Protein AF-A0A658KGC0-F1 (afdb_monomer_lite)

Sequence (87 aa):
ALRFTYPEPPKKAVAARRDPGNPCDGPVQNGPYQKRSNSESRSIAPYEGWDNGMLTCFRFTDNGPRPVLYQVLPDGTETLADAHNEQ

Radius of gyration: 23.05 Å; chains: 1; bounding box: 78×33×42 Å

InterPro domains:
  IPR033645 VirB9/CagX/TrbG, C-terminal [cd06911] (30-87)
  IPR038161 VirB9/CagX/TrbG, C-terminal domain superfamily [G3DSA:2.60.40.2500] (12-87)

pLDDT: mean 86.11, std 11.02, range [55.81, 98.12]

Structure (mmCIF, N/CA/C/O backbone):
data_AF-A0A658KGC0-F1
#
_entry.id   AF-A0A658KGC0-F1
#
loop_
_atom_site.group_PDB
_atom_site.id
_atom_site.type_symbol
_atom_site.label_atom_id
_atom_site.label_alt_id
_atom_site.label_comp_id
_atom_site.label_asym_id
_atom_site.label_entity_id
_atom_site.label_seq_id
_atom_site.pdbx_PDB_ins_code
_atom_site.Cartn_x
_atom_site.Cartn_y
_atom_site.Cartn_z
_atom_site.occupancy
_atom_site.B_iso_or_equiv
_atom_site.auth_seq_id
_atom_site.auth_comp_id
_atom_site.auth_asym_id
_atom_site.auth_atom_id
_atom_site.pdbx_PDB_model_num
ATOM 1 N N . ALA A 1 1 ? 63.651 14.408 -25.916 1.00 63.94 1 ALA A N 1
ATOM 2 C CA . ALA A 1 1 ? 63.187 14.281 -24.518 1.00 63.94 1 ALA A CA 1
ATOM 3 C C . ALA A 1 1 ? 62.425 12.967 -24.374 1.00 63.94 1 ALA A C 1
ATOM 5 O O . ALA A 1 1 ? 61.569 12.711 -25.215 1.00 63.94 1 ALA A O 1
ATOM 6 N N . LEU A 1 2 ? 62.751 12.131 -23.380 1.00 61.28 2 LEU A N 1
ATOM 7 C CA . LEU A 1 2 ? 61.999 10.898 -23.109 1.00 61.28 2 LEU A CA 1
ATOM 8 C C . LEU A 1 2 ? 60.609 11.265 -22.567 1.00 61.28 2 LEU A C 1
ATOM 10 O O . LEU A 1 2 ? 60.510 12.051 -21.627 1.00 61.28 2 LEU A O 1
ATOM 14 N N . ARG A 1 3 ? 59.546 10.712 -23.158 1.00 70.44 3 ARG A N 1
ATOM 15 C CA . ARG A 1 3 ? 58.175 10.845 -22.649 1.00 70.44 3 ARG A CA 1
ATOM 16 C C . ARG A 1 3 ? 57.729 9.494 -22.113 1.00 70.44 3 ARG A C 1
ATOM 18 O O . ARG A 1 3 ? 57.677 8.528 -22.863 1.00 70.44 3 ARG A O 1
ATOM 25 N N . PHE A 1 4 ? 57.420 9.448 -20.823 1.00 73.25 4 PHE A N 1
ATOM 26 C CA . PHE A 1 4 ? 56.806 8.288 -20.192 1.00 73.25 4 PHE A CA 1
ATOM 27 C C . PHE A 1 4 ? 55.290 8.441 -20.264 1.00 73.25 4 PHE A C 1
ATOM 29 O O . PHE A 1 4 ? 54.739 9.419 -19.759 1.00 73.25 4 PHE A O 1
ATOM 36 N N . THR A 1 5 ? 54.625 7.490 -20.913 1.00 77.44 5 THR A N 1
ATOM 37 C CA . THR A 1 5 ? 53.164 7.401 -20.937 1.00 77.44 5 THR A CA 1
ATOM 38 C C . THR A 1 5 ? 52.754 6.376 -19.894 1.00 77.44 5 THR A C 1
ATOM 40 O O . THR A 1 5 ? 53.067 5.195 -20.029 1.00 77.44 5 THR A O 1
ATOM 43 N N . TYR A 1 6 ? 52.105 6.832 -18.826 1.00 77.69 6 TYR A N 1
ATOM 44 C CA . TYR A 1 6 ? 51.554 5.921 -17.831 1.00 77.69 6 TYR A CA 1
ATOM 45 C C . TYR A 1 6 ? 50.262 5.289 -18.361 1.00 77.69 6 TYR A C 1
ATOM 47 O O . TYR A 1 6 ? 49.468 5.993 -18.990 1.00 77.69 6 TYR A O 1
ATOM 55 N N . PRO A 1 7 ? 50.041 3.983 -18.12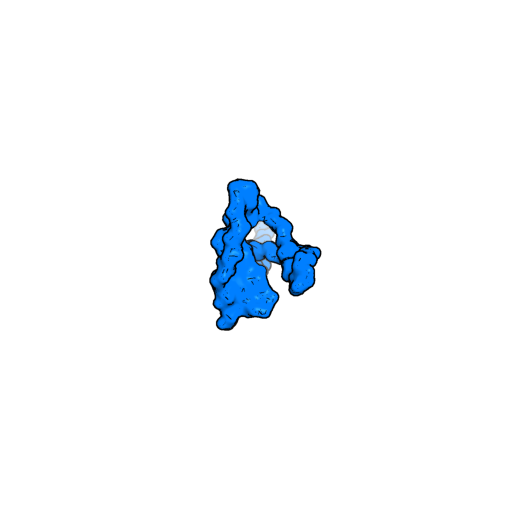6 1.00 80.88 7 PRO A N 1
ATOM 56 C CA . PRO A 1 7 ? 48.786 3.343 -18.483 1.00 80.88 7 PRO A CA 1
ATOM 57 C C . PRO A 1 7 ? 47.638 3.942 -17.668 1.00 80.88 7 PRO A C 1
ATOM 59 O O . PRO A 1 7 ? 47.809 4.299 -16.499 1.00 80.88 7 PRO A O 1
ATOM 62 N N . GLU A 1 8 ? 46.464 4.045 -18.290 1.00 80.94 8 GLU A N 1
ATOM 63 C CA . GLU A 1 8 ? 45.266 4.489 -17.584 1.00 80.94 8 GLU A CA 1
ATOM 64 C C . GLU A 1 8 ? 44.965 3.544 -16.411 1.00 80.94 8 GLU A C 1
ATOM 66 O O . GLU A 1 8 ? 45.031 2.319 -16.576 1.00 80.94 8 GLU A O 1
ATOM 71 N N . PRO A 1 9 ? 44.624 4.081 -15.223 1.00 80.62 9 PRO A N 1
ATOM 72 C CA . PRO A 1 9 ? 44.229 3.257 -14.095 1.00 80.62 9 PRO A CA 1
ATOM 73 C C . PRO A 1 9 ? 43.043 2.367 -14.488 1.00 80.62 9 PRO A C 1
ATOM 75 O O . PRO A 1 9 ? 42.110 2.855 -15.138 1.00 80.62 9 PRO A O 1
ATOM 78 N N . PRO A 1 10 ? 43.025 1.086 -14.079 1.00 78.81 10 PRO A N 1
ATOM 79 C CA . PRO A 1 10 ? 41.892 0.221 -14.358 1.00 78.81 10 PRO A CA 1
ATOM 80 C C . PRO A 1 10 ? 40.627 0.846 -13.765 1.00 78.81 10 PRO A C 1
ATOM 82 O O . PRO A 1 10 ? 40.572 1.187 -12.579 1.00 78.81 10 PRO A O 1
ATOM 85 N N . LYS A 1 11 ? 39.608 1.028 -14.611 1.00 77.81 11 LYS A N 1
ATOM 86 C CA . LYS A 1 11 ? 38.312 1.561 -14.185 1.00 77.81 11 LYS A CA 1
ATOM 87 C C . LYS A 1 11 ? 37.764 0.658 -13.081 1.00 77.81 11 LYS A C 1
ATOM 89 O O . LYS A 1 11 ? 37.685 -0.556 -13.261 1.00 77.81 11 LYS A O 1
ATOM 94 N N . LYS A 1 12 ? 37.398 1.248 -11.936 1.00 70.81 12 LYS A N 1
ATOM 95 C CA . LYS A 1 12 ? 36.739 0.513 -10.849 1.00 70.81 12 LYS A CA 1
ATOM 96 C C . LYS A 1 12 ? 35.508 -0.179 -11.425 1.00 70.81 12 LYS A C 1
ATOM 98 O O . LYS A 1 12 ? 34.678 0.481 -12.048 1.00 70.81 12 LYS A O 1
ATOM 103 N N . ALA A 1 13 ? 35.405 -1.491 -11.220 1.00 69.19 13 ALA A N 1
ATOM 104 C CA . ALA A 1 13 ? 34.200 -2.226 -11.561 1.00 69.19 13 ALA A CA 1
ATOM 105 C C . ALA A 1 13 ? 33.035 -1.578 -10.808 1.00 69.19 13 ALA A C 1
ATOM 107 O O . ALA A 1 13 ? 33.035 -1.520 -9.577 1.00 69.19 13 ALA A O 1
ATOM 108 N N . VAL A 1 14 ? 32.077 -1.030 -11.551 1.00 66.12 14 VAL A N 1
ATOM 109 C CA . VAL A 1 14 ? 30.817 -0.582 -10.969 1.00 66.12 14 VAL A CA 1
ATOM 110 C C . VAL A 1 14 ? 30.154 -1.852 -10.459 1.00 66.12 14 VAL A C 1
ATOM 112 O O . VAL A 1 14 ? 29.845 -2.739 -11.254 1.00 66.12 14 VAL A O 1
ATOM 115 N N . ALA A 1 15 ? 30.016 -1.991 -9.139 1.00 64.06 15 ALA A N 1
ATOM 116 C CA . ALA A 1 15 ? 29.237 -3.082 -8.576 1.00 64.06 15 ALA A CA 1
ATOM 117 C C . ALA A 1 15 ? 27.857 -3.026 -9.234 1.00 64.06 15 ALA A C 1
ATOM 119 O O . ALA A 1 15 ? 27.190 -1.991 -9.172 1.00 64.06 15 ALA A O 1
ATOM 120 N N . ALA A 1 16 ? 27.471 -4.100 -9.926 1.00 62.31 16 ALA A N 1
ATOM 121 C CA . ALA A 1 16 ? 26.143 -4.199 -10.501 1.00 62.31 16 ALA A CA 1
ATOM 122 C C . ALA A 1 16 ? 25.145 -3.951 -9.366 1.00 62.31 16 ALA A C 1
ATOM 124 O O . ALA A 1 16 ? 25.163 -4.659 -8.356 1.00 62.31 16 ALA A O 1
ATOM 125 N N . ARG A 1 17 ? 24.336 -2.896 -9.499 1.00 57.03 17 ARG A N 1
ATOM 126 C CA . ARG A 1 17 ? 23.243 -2.618 -8.573 1.00 57.03 17 ARG A CA 1
ATOM 127 C C . ARG A 1 17 ? 22.358 -3.861 -8.629 1.00 57.03 17 ARG A C 1
ATOM 129 O O . ARG A 1 17 ? 21.813 -4.158 -9.688 1.00 57.03 17 ARG A O 1
ATOM 136 N N . ARG A 1 18 ? 22.317 -4.648 -7.551 1.00 55.81 18 ARG A N 1
ATOM 137 C CA . ARG A 1 18 ? 21.336 -5.728 -7.450 1.00 55.81 18 ARG A CA 1
A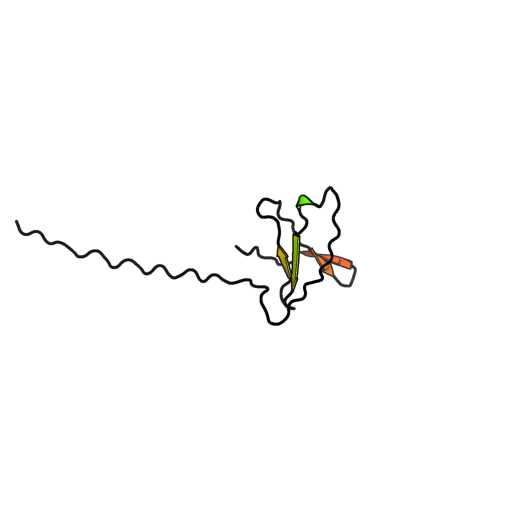TOM 138 C C . ARG A 1 18 ? 19.983 -5.039 -7.447 1.00 55.81 18 ARG A C 1
ATOM 140 O O . ARG A 1 18 ? 19.706 -4.277 -6.527 1.00 55.81 18 ARG A O 1
ATOM 147 N N . ASP A 1 19 ? 19.223 -5.252 -8.511 1.00 59.59 19 ASP A N 1
ATOM 148 C CA . ASP A 1 19 ? 17.789 -5.027 -8.483 1.00 59.59 19 ASP A CA 1
ATOM 149 C C . ASP A 1 19 ? 17.254 -5.883 -7.321 1.00 59.59 19 ASP A C 1
ATOM 151 O O . ASP A 1 19 ? 17.501 -7.098 -7.331 1.00 59.59 19 ASP A O 1
ATOM 155 N N . PRO A 1 20 ? 16.670 -5.288 -6.264 1.00 62.94 20 PRO A N 1
ATOM 156 C CA . PRO A 1 20 ? 16.190 -6.045 -5.112 1.00 62.94 20 PRO A CA 1
ATOM 157 C C . PRO A 1 20 ? 15.113 -7.069 -5.493 1.00 62.94 20 PRO A C 1
ATOM 159 O O . PRO A 1 20 ? 14.848 -7.980 -4.708 1.00 62.94 20 PRO A O 1
ATOM 162 N N . GLY A 1 21 ? 14.537 -6.954 -6.697 1.00 75.94 21 GLY A N 1
ATOM 163 C CA . GLY A 1 21 ? 13.350 -7.693 -7.094 1.00 75.94 21 GLY A CA 1
ATOM 164 C C . GLY A 1 21 ? 12.112 -7.157 -6.377 1.00 75.94 21 GLY A C 1
ATOM 165 O O . GLY A 1 21 ? 12.200 -6.312 -5.488 1.00 75.94 21 GLY A O 1
ATOM 166 N N . ASN A 1 22 ? 10.934 -7.644 -6.760 1.00 84.12 22 ASN A N 1
ATOM 167 C CA . ASN A 1 22 ? 9.706 -7.317 -6.043 1.00 84.12 22 ASN A CA 1
ATOM 168 C C . ASN A 1 22 ? 9.726 -8.018 -4.668 1.00 84.12 22 ASN A C 1
ATOM 170 O O . ASN A 1 22 ? 9.728 -9.250 -4.623 1.00 84.12 22 ASN A O 1
ATOM 174 N N . PRO A 1 23 ? 9.707 -7.290 -3.536 1.00 87.75 23 PRO A N 1
ATOM 175 C CA . PRO A 1 23 ? 9.769 -7.911 -2.210 1.00 87.75 23 PRO A CA 1
ATOM 176 C C . PRO A 1 23 ? 8.507 -8.712 -1.870 1.00 87.75 23 PRO A C 1
ATOM 178 O O . PRO A 1 23 ? 8.541 -9.571 -0.990 1.00 87.75 23 PRO A O 1
ATOM 181 N N . CYS A 1 24 ? 7.401 -8.455 -2.573 1.00 89.75 24 CYS A N 1
ATOM 182 C CA . CYS A 1 24 ? 6.173 -9.230 -2.457 1.00 89.75 24 CYS A CA 1
ATOM 183 C C . CYS A 1 24 ? 6.090 -10.375 -3.473 1.00 89.75 24 CYS A C 1
ATOM 185 O O . CYS A 1 24 ? 5.015 -10.954 -3.631 1.00 89.75 24 CYS A O 1
ATOM 187 N N . ASP A 1 25 ? 7.181 -10.735 -4.155 1.00 87.62 25 ASP A N 1
ATOM 188 C CA . ASP A 1 25 ? 7.255 -12.019 -4.852 1.00 87.62 25 ASP A CA 1
ATOM 189 C C . ASP A 1 25 ? 7.316 -13.169 -3.833 1.00 87.62 25 ASP A C 1
ATOM 191 O O . ASP A 1 25 ? 7.747 -13.018 -2.686 1.00 87.62 25 ASP A O 1
ATOM 195 N N . GLY A 1 26 ? 6.848 -14.346 -4.238 1.00 83.81 26 GLY A N 1
ATOM 196 C CA . GLY A 1 26 ? 6.824 -15.514 -3.366 1.00 83.81 26 GLY A CA 1
ATOM 197 C C . GLY A 1 26 ? 5.901 -16.620 -3.868 1.00 83.81 26 GLY A C 1
ATOM 198 O O . GLY A 1 26 ? 5.112 -16.396 -4.786 1.00 83.81 26 GLY A O 1
ATOM 199 N N . PRO A 1 27 ? 5.987 -17.823 -3.270 1.00 81.88 27 PRO A N 1
ATOM 200 C CA . PRO A 1 27 ? 5.166 -18.971 -3.659 1.00 81.88 27 PRO A CA 1
ATOM 201 C C . PRO A 1 27 ? 3.677 -18.784 -3.331 1.00 81.88 27 PRO A C 1
ATOM 203 O O . PRO A 1 27 ? 2.830 -19.450 -3.920 1.00 81.88 27 PRO A O 1
ATOM 206 N N . VAL A 1 28 ? 3.365 -17.890 -2.391 1.00 85.44 28 VAL A N 1
ATOM 207 C CA . VAL A 1 28 ? 2.008 -17.459 -2.053 1.00 85.44 28 VAL A CA 1
ATOM 208 C C . VAL A 1 28 ? 1.783 -16.094 -2.691 1.00 85.44 28 VAL A C 1
ATOM 210 O O . VAL A 1 28 ? 2.646 -15.226 -2.592 1.00 85.44 28 VAL A O 1
ATOM 213 N N . GLN A 1 29 ? 0.640 -15.927 -3.354 1.00 88.62 29 GLN A N 1
ATOM 214 C CA . GLN A 1 29 ? 0.196 -14.671 -3.955 1.00 88.62 29 GLN A CA 1
ATOM 215 C C . GLN A 1 29 ? -1.309 -14.531 -3.733 1.00 88.62 29 GLN A C 1
ATOM 217 O O . GLN A 1 29 ? -2.119 -15.163 -4.417 1.00 88.62 29 GLN A O 1
ATOM 222 N N . ASN A 1 30 ? -1.689 -13.713 -2.763 1.00 88.94 30 ASN A N 1
ATOM 223 C CA . ASN A 1 30 ? -3.079 -13.418 -2.449 1.00 88.94 30 ASN A CA 1
ATOM 224 C C . ASN A 1 30 ? -3.473 -12.109 -3.142 1.00 88.94 30 ASN A C 1
ATOM 226 O O . ASN A 1 30 ? -3.091 -11.024 -2.717 1.00 88.94 30 ASN A O 1
ATOM 230 N N . GLY A 1 31 ? -4.221 -12.215 -4.242 1.00 82.31 31 GLY A N 1
ATOM 231 C CA . GLY A 1 31 ? -4.608 -11.074 -5.081 1.00 82.31 31 GLY A CA 1
ATOM 232 C C . GLY A 1 31 ? -6.024 -10.479 -4.936 1.00 82.31 31 GLY A C 1
ATOM 233 O O . GLY A 1 31 ? -6.222 -9.374 -5.441 1.00 82.31 31 GLY A O 1
ATOM 234 N N . PRO A 1 32 ? -7.051 -11.111 -4.319 1.00 85.31 32 PRO A N 1
ATOM 235 C CA . PRO A 1 32 ? -8.422 -10.587 -4.374 1.00 85.31 32 PRO A CA 1
ATOM 236 C C . PRO A 1 32 ? -8.690 -9.475 -3.339 1.00 85.31 32 PRO A C 1
ATOM 238 O O . PRO A 1 32 ? -9.659 -9.533 -2.580 1.00 85.31 32 PRO A O 1
ATOM 241 N N . TYR A 1 33 ? -7.851 -8.439 -3.314 1.00 93.31 33 TYR A N 1
ATOM 242 C CA . TYR A 1 33 ? -8.041 -7.273 -2.456 1.00 93.31 33 TYR A CA 1
ATOM 243 C C . TYR A 1 33 ? -9.165 -6.377 -2.983 1.00 93.31 33 TYR A C 1
ATOM 245 O O . TYR A 1 33 ? -9.196 -5.979 -4.149 1.00 93.31 33 TYR A O 1
ATOM 253 N N . GLN A 1 34 ? -10.087 -6.010 -2.095 1.00 92.62 34 GLN A N 1
ATOM 254 C CA . GLN A 1 34 ? -11.141 -5.045 -2.388 1.00 92.62 34 GLN A CA 1
ATOM 255 C C . GLN A 1 34 ? -10.797 -3.691 -1.778 1.00 92.62 34 GLN A C 1
ATOM 257 O O . GLN A 1 34 ? -10.353 -3.603 -0.636 1.00 92.62 34 GLN A O 1
ATOM 262 N N . LYS A 1 35 ? -11.058 -2.620 -2.528 1.00 91.81 35 LYS A N 1
ATOM 263 C CA . LYS A 1 35 ? -10.871 -1.244 -2.062 1.00 91.81 35 LYS A CA 1
ATOM 264 C C . LYS A 1 35 ? -12.185 -0.484 -2.072 1.00 91.81 35 LYS A C 1
ATOM 266 O O . LYS A 1 35 ? -13.015 -0.661 -2.963 1.00 91.81 35 LYS A O 1
ATOM 271 N N . ARG A 1 36 ? -12.345 0.401 -1.092 1.00 91.62 36 ARG A N 1
ATOM 272 C CA . ARG A 1 36 ? -13.423 1.388 -1.046 1.00 91.62 36 ARG A CA 1
ATOM 273 C C . ARG A 1 36 ? -12.798 2.767 -1.199 1.00 91.62 36 ARG A C 1
ATOM 275 O O . ARG A 1 36 ? -11.958 3.152 -0.397 1.00 91.62 36 ARG A O 1
ATOM 282 N N . SER A 1 37 ? -13.198 3.495 -2.233 1.00 88.31 37 SER A N 1
ATOM 283 C CA . SER A 1 37 ? -12.736 4.861 -2.496 1.00 88.31 37 SER A CA 1
ATOM 284 C C . SER A 1 37 ? -13.894 5.722 -2.985 1.00 88.31 37 SER A C 1
ATOM 286 O O . SER A 1 37 ? -14.779 5.216 -3.677 1.00 88.31 37 SER A O 1
ATOM 288 N N . ASN A 1 38 ? -13.867 7.014 -2.673 1.00 90.88 38 ASN A N 1
ATOM 289 C CA . ASN A 1 38 ? -14.829 8.010 -3.152 1.00 90.88 38 ASN A CA 1
ATOM 290 C C . ASN A 1 38 ? -14.107 9.087 -3.989 1.00 90.88 38 ASN A C 1
ATOM 292 O O . ASN A 1 38 ? -12.928 8.938 -4.311 1.00 90.88 38 ASN A O 1
ATOM 296 N N . SER A 1 39 ? -14.802 10.160 -4.377 1.00 89.69 39 SER A N 1
ATOM 297 C CA . SER A 1 39 ? -14.214 11.253 -5.169 1.00 89.69 39 SER A CA 1
ATOM 298 C C . SER A 1 39 ? -13.021 11.934 -4.493 1.00 89.69 39 SER A C 1
ATOM 300 O O . SER A 1 39 ? -12.132 12.406 -5.193 1.00 89.69 39 SER A O 1
ATOM 302 N N . GLU A 1 40 ? -12.981 11.958 -3.161 1.00 89.44 40 GLU A N 1
ATOM 303 C CA . GLU A 1 40 ? -11.936 12.620 -2.375 1.00 89.44 40 GLU A CA 1
ATOM 304 C C . GLU A 1 40 ? -10.718 11.714 -2.156 1.00 89.44 40 GLU A C 1
ATOM 306 O O . GLU A 1 40 ? -9.584 12.182 -2.206 1.00 89.44 40 GLU A O 1
ATOM 311 N N . SER A 1 41 ? -10.931 10.405 -1.979 1.00 91.38 41 SER A N 1
ATOM 312 C CA . SER A 1 41 ? -9.856 9.428 -1.747 1.00 91.38 41 SER A CA 1
ATOM 313 C C . SER A 1 41 ? -9.348 8.735 -3.013 1.00 91.38 41 SER A C 1
ATOM 315 O O . SER A 1 41 ? -8.393 7.961 -2.956 1.00 91.38 41 SER A O 1
ATOM 317 N N . ARG A 1 42 ? -9.934 9.021 -4.184 1.00 90.56 42 ARG A N 1
ATOM 318 C CA . ARG A 1 42 ? -9.521 8.413 -5.462 1.00 90.56 42 ARG A CA 1
ATOM 319 C C . ARG A 1 42 ? -8.057 8.688 -5.816 1.00 90.56 42 ARG A C 1
ATOM 321 O O . ARG A 1 42 ? -7.428 7.833 -6.429 1.00 90.56 42 ARG A O 1
ATOM 328 N N . SER A 1 43 ? -7.526 9.855 -5.452 1.00 92.00 43 SER A N 1
ATOM 329 C CA . SER A 1 43 ? -6.147 10.267 -5.764 1.00 92.00 43 SER A CA 1
ATOM 330 C C . SER A 1 43 ? -5.080 9.481 -4.997 1.00 92.00 43 SER A C 1
ATOM 332 O O . SER A 1 43 ? -3.955 9.377 -5.474 1.00 92.00 43 SER A O 1
ATOM 334 N N . ILE A 1 44 ? -5.438 8.919 -3.841 1.00 92.69 44 ILE A N 1
ATOM 335 C CA . ILE A 1 44 ? -4.557 8.118 -2.979 1.00 92.69 44 ILE A CA 1
ATOM 336 C C . ILE A 1 44 ? -4.908 6.626 -3.004 1.00 92.69 44 ILE A C 1
ATOM 338 O O . ILE A 1 44 ? -4.332 5.841 -2.257 1.00 92.69 44 ILE A O 1
ATOM 342 N N . ALA A 1 45 ? -5.873 6.215 -3.830 1.00 93.31 45 ALA A N 1
ATOM 343 C CA . ALA A 1 45 ? -6.278 4.823 -3.911 1.00 93.31 45 ALA A CA 1
ATOM 344 C C . ALA A 1 45 ? -5.204 4.003 -4.649 1.00 93.31 45 ALA A C 1
ATOM 346 O O . ALA A 1 45 ? -4.827 4.370 -5.768 1.00 93.31 45 ALA A O 1
ATOM 347 N N . PRO A 1 46 ? -4.744 2.867 -4.092 1.00 93.44 46 PRO A N 1
ATOM 348 C CA . PRO A 1 46 ? -3.881 1.967 -4.840 1.00 93.44 46 PRO A CA 1
ATOM 349 C C . PRO A 1 46 ? -4.656 1.414 -6.035 1.00 93.44 46 PRO A C 1
ATOM 351 O O . PRO A 1 46 ? -5.866 1.151 -5.955 1.00 93.44 46 PRO A O 1
ATOM 354 N N . TYR A 1 47 ? -3.990 1.240 -7.170 1.00 90.69 47 TYR A N 1
ATOM 355 C CA . TYR A 1 47 ? -4.628 0.604 -8.316 1.00 90.69 47 TYR A CA 1
ATOM 356 C C . TYR A 1 47 ? -4.608 -0.924 -8.186 1.00 90.69 47 TYR A C 1
ATOM 358 O O . TYR A 1 47 ? -5.578 -1.554 -8.608 1.00 90.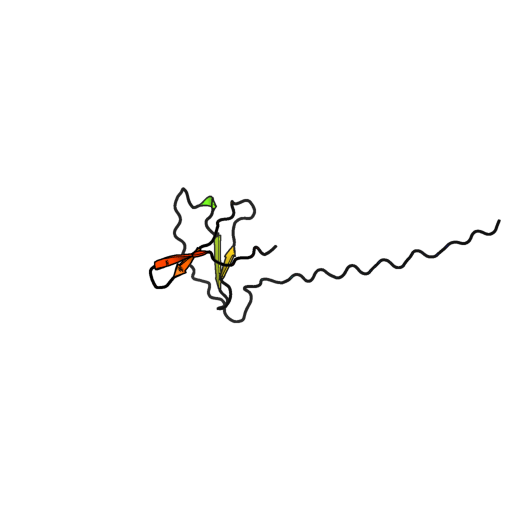69 47 TYR A O 1
ATOM 366 N N . GLU A 1 48 ? -3.595 -1.474 -7.514 1.00 91.56 48 GLU A N 1
ATOM 367 C CA . GLU A 1 48 ? -3.384 -2.903 -7.268 1.00 91.56 48 GLU A CA 1
ATOM 368 C C . GLU A 1 48 ? -2.908 -3.131 -5.824 1.00 91.56 48 GLU A C 1
ATOM 370 O O . GLU A 1 48 ? -2.213 -2.284 -5.256 1.00 91.56 48 GLU A O 1
ATOM 375 N N . GLY A 1 49 ? -3.297 -4.256 -5.227 1.00 93.25 49 GLY A N 1
ATOM 376 C CA . GLY A 1 49 ? -2.843 -4.674 -3.905 1.00 93.25 49 GLY A CA 1
ATOM 377 C C . GLY A 1 49 ? -2.829 -6.194 -3.800 1.00 93.25 49 GLY A C 1
ATOM 378 O O . GLY A 1 49 ? -3.736 -6.846 -4.319 1.00 93.25 49 GLY A O 1
ATOM 379 N N . TRP A 1 50 ? -1.787 -6.739 -3.181 1.00 94.12 50 TRP A N 1
ATOM 380 C CA . TRP A 1 50 ? -1.591 -8.177 -3.001 1.00 94.12 50 TRP A CA 1
ATOM 381 C C . TRP A 1 50 ? -0.675 -8.451 -1.809 1.00 94.12 50 TRP A C 1
ATOM 383 O O . TRP A 1 50 ? 0.019 -7.551 -1.333 1.00 94.12 50 TRP A O 1
ATOM 393 N N . ASP A 1 51 ? -0.642 -9.695 -1.344 1.00 94.62 51 ASP A N 1
ATOM 394 C CA . ASP A 1 51 ? 0.302 -10.138 -0.318 1.00 94.62 51 ASP A CA 1
ATOM 395 C C . ASP A 1 51 ? 0.945 -11.489 -0.650 1.00 94.62 51 ASP A C 1
ATOM 397 O 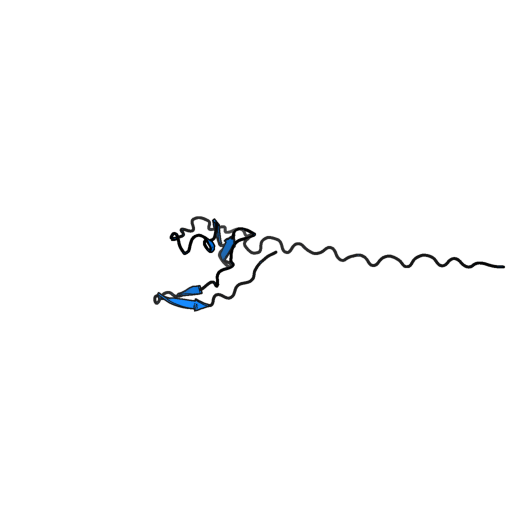O . ASP A 1 51 ? 0.392 -12.293 -1.407 1.00 94.62 51 ASP A O 1
ATOM 401 N N . ASN A 1 52 ? 2.120 -11.738 -0.065 1.00 94.12 52 ASN A N 1
ATOM 402 C CA . ASN A 1 52 ? 2.824 -13.024 -0.142 1.00 94.12 52 ASN A CA 1
ATOM 403 C C . ASN A 1 52 ? 2.779 -13.819 1.177 1.00 94.12 52 ASN A C 1
ATOM 405 O O . ASN A 1 52 ? 3.604 -14.708 1.402 1.00 94.12 52 ASN A O 1
ATOM 409 N N . GLY A 1 53 ? 1.850 -13.481 2.074 1.00 90.50 53 GLY A N 1
ATOM 410 C CA . GLY A 1 53 ? 1.757 -14.039 3.424 1.00 90.50 53 GLY A CA 1
ATOM 411 C C . GLY A 1 53 ? 2.728 -13.441 4.452 1.00 90.50 53 GLY A C 1
ATOM 412 O O . GLY A 1 53 ? 2.606 -13.759 5.633 1.00 90.50 53 GLY A O 1
ATOM 413 N N . MET A 1 54 ? 3.663 -12.576 4.041 1.00 92.06 54 MET A N 1
ATOM 414 C CA . MET A 1 54 ? 4.568 -11.852 4.947 1.00 92.06 54 MET A CA 1
ATOM 415 C C . MET A 1 54 ? 4.495 -10.335 4.754 1.00 92.06 54 MET A C 1
ATOM 417 O O . MET A 1 54 ? 4.439 -9.595 5.733 1.00 92.06 54 MET A O 1
ATOM 421 N N . LEU A 1 55 ? 4.484 -9.873 3.505 1.00 94.00 55 LEU A N 1
ATOM 422 C CA . LEU A 1 55 ? 4.371 -8.467 3.134 1.00 94.00 55 LEU A CA 1
ATOM 423 C C . LEU A 1 55 ? 3.080 -8.242 2.353 1.00 94.00 55 LEU A C 1
ATOM 425 O O . LEU A 1 55 ? 2.691 -9.074 1.534 1.00 94.00 55 LEU A O 1
ATOM 429 N N . THR A 1 56 ? 2.441 -7.097 2.592 1.00 94.88 56 THR A N 1
ATOM 430 C CA . THR A 1 56 ? 1.358 -6.579 1.750 1.00 94.88 56 THR A CA 1
ATOM 431 C C . THR A 1 56 ? 1.916 -5.457 0.887 1.00 94.88 56 THR A C 1
ATOM 433 O O . THR A 1 56 ? 2.426 -4.467 1.411 1.00 94.88 56 THR A O 1
ATOM 436 N N . CYS A 1 57 ? 1.800 -5.600 -0.427 1.00 94.12 57 CYS A N 1
ATOM 437 C CA . CYS A 1 57 ? 2.209 -4.590 -1.384 1.00 94.12 57 CYS A CA 1
ATOM 438 C C . CYS A 1 57 ? 1.003 -3.852 -1.948 1.00 94.12 57 CYS A C 1
ATOM 440 O O . CYS A 1 57 ? -0.032 -4.437 -2.265 1.00 94.12 57 CYS A O 1
ATOM 442 N N . PHE A 1 58 ? 1.182 -2.547 -2.125 1.00 93.94 58 PHE A N 1
ATOM 443 C CA . PHE A 1 58 ? 0.237 -1.680 -2.806 1.00 93.94 58 PHE A CA 1
ATOM 444 C C . PHE A 1 58 ? 0.943 -0.968 -3.942 1.00 93.94 58 PHE A C 1
ATOM 446 O O . PHE A 1 58 ? 1.995 -0.355 -3.746 1.00 93.94 58 PHE A O 1
ATOM 453 N N . ARG A 1 59 ? 0.334 -0.997 -5.126 1.00 91.69 59 ARG A N 1
ATOM 454 C CA . ARG A 1 59 ? 0.835 -0.257 -6.278 1.00 91.69 59 ARG A CA 1
ATOM 455 C C . ARG A 1 59 ? 0.003 0.992 -6.494 1.00 91.69 59 ARG A C 1
ATOM 457 O O . ARG A 1 59 ? -1.217 0.939 -6.668 1.00 91.69 59 ARG A O 1
ATOM 464 N N . PHE A 1 60 ? 0.684 2.129 -6.467 1.00 92.19 60 PHE A N 1
ATOM 465 C CA . PHE A 1 60 ? 0.105 3.450 -6.679 1.00 92.19 60 PHE A CA 1
ATOM 466 C C . PHE A 1 60 ? 0.494 3.973 -8.056 1.00 92.19 60 PHE A C 1
ATOM 468 O O . PHE A 1 60 ? 1.493 3.555 -8.633 1.00 92.19 60 PHE A O 1
ATOM 475 N N . THR A 1 61 ? -0.286 4.910 -8.587 1.00 88.88 61 THR A N 1
ATOM 476 C CA . THR A 1 61 ? 0.080 5.602 -9.827 1.00 88.88 61 THR A CA 1
ATOM 477 C C . THR A 1 61 ? 1.346 6.436 -9.620 1.00 88.88 61 THR A C 1
ATOM 479 O O . THR A 1 61 ? 1.461 7.130 -8.603 1.00 88.88 61 THR A O 1
ATOM 482 N N . ASP A 1 62 ? 2.257 6.429 -10.594 1.00 80.44 62 ASP A N 1
ATOM 483 C CA . ASP A 1 62 ? 3.591 7.040 -10.473 1.00 80.44 62 ASP A CA 1
ATOM 484 C C . ASP A 1 62 ? 3.555 8.511 -10.031 1.00 80.44 62 ASP A C 1
ATOM 486 O O . ASP A 1 62 ? 4.270 8.889 -9.110 1.00 80.44 62 ASP A O 1
ATOM 490 N N . ASN A 1 63 ? 2.638 9.307 -10.588 1.00 84.56 63 ASN A N 1
ATOM 491 C CA . ASN A 1 63 ? 2.517 10.747 -10.316 1.00 84.56 63 ASN A CA 1
ATOM 492 C C . ASN A 1 63 ? 1.435 11.110 -9.275 1.00 84.56 63 ASN A C 1
ATOM 494 O O . ASN A 1 63 ? 0.999 12.259 -9.211 1.00 84.56 63 ASN A O 1
ATOM 498 N N . GLY A 1 64 ? 0.948 10.136 -8.499 1.00 85.06 64 GLY A N 1
ATOM 499 C CA . GLY A 1 64 ? -0.089 10.350 -7.483 1.00 85.06 64 GLY A CA 1
ATOM 500 C C . GLY A 1 64 ? 0.476 10.674 -6.092 1.00 85.06 64 GLY A C 1
ATOM 501 O O . GLY A 1 64 ? 1.587 10.238 -5.770 1.00 85.06 64 GLY A O 1
ATOM 502 N N . PRO A 1 65 ? -0.283 11.386 -5.236 1.00 91.19 65 PRO A N 1
ATOM 503 C CA . PRO A 1 65 ? 0.087 11.564 -3.834 1.00 91.19 65 PRO A CA 1
ATOM 504 C C . PRO A 1 65 ? 0.272 10.207 -3.142 1.00 91.19 65 PRO A C 1
ATOM 506 O O . PRO A 1 65 ? -0.474 9.260 -3.391 1.00 91.19 65 PRO A O 1
ATOM 509 N N . ARG A 1 66 ? 1.278 10.110 -2.267 1.00 92.25 66 ARG A N 1
ATOM 510 C CA . ARG A 1 66 ? 1.542 8.899 -1.480 1.00 92.25 66 ARG A CA 1
ATOM 511 C C . ARG A 1 66 ? 0.793 8.978 -0.147 1.00 92.25 66 ARG A C 1
ATOM 513 O O . ARG A 1 66 ? 1.041 9.925 0.602 1.00 92.25 66 ARG A O 1
ATOM 520 N N . PRO A 1 67 ? -0.130 8.045 0.146 1.00 93.69 67 PRO A N 1
ATOM 521 C CA . PRO A 1 67 ? -0.815 8.029 1.431 1.00 93.69 67 PRO A CA 1
ATOM 522 C C . PRO A 1 67 ? 0.106 7.551 2.555 1.00 93.69 67 PRO A C 1
ATOM 524 O O . PRO A 1 67 ? 1.120 6.898 2.320 1.00 93.69 67 PRO A O 1
ATOM 527 N N . VAL A 1 68 ? -0.311 7.827 3.789 1.00 95.62 68 VAL A N 1
ATOM 528 C CA . VAL A 1 68 ? 0.174 7.118 4.977 1.00 95.62 68 VAL A CA 1
ATOM 529 C C . VAL A 1 68 ? -0.693 5.876 5.166 1.00 95.62 68 VAL A C 1
ATOM 531 O O . VAL A 1 68 ? -1.916 5.956 5.045 1.00 95.62 68 VAL A O 1
ATOM 534 N N . LEU A 1 69 ? -0.066 4.732 5.437 1.00 95.56 69 LEU A N 1
ATOM 535 C CA . LEU A 1 69 ? -0.763 3.466 5.637 1.00 95.56 69 LEU A CA 1
ATOM 536 C C . LEU A 1 69 ? -0.958 3.186 7.129 1.00 95.56 69 LEU A C 1
ATOM 538 O O . LEU A 1 69 ? -0.016 3.249 7.918 1.00 95.56 69 LEU A O 1
ATOM 542 N N . TYR A 1 70 ? -2.186 2.827 7.485 1.00 97.12 70 TYR A N 1
ATOM 543 C CA . TYR A 1 70 ? -2.557 2.333 8.804 1.00 97.12 70 TYR A CA 1
ATOM 544 C C . TYR A 1 70 ? -3.101 0.914 8.663 1.00 97.12 70 TYR A C 1
ATOM 546 O O . TYR A 1 70 ? -3.781 0.601 7.683 1.00 97.12 70 TYR A O 1
ATOM 554 N N . GLN A 1 71 ? -2.808 0.060 9.640 1.00 96.25 71 GLN A N 1
ATOM 555 C CA . GLN A 1 71 ? -3.415 -1.262 9.753 1.00 96.25 71 GLN A CA 1
ATOM 556 C C . GLN A 1 71 ? -4.516 -1.232 10.811 1.00 96.25 71 GLN A C 1
ATOM 558 O O . GLN A 1 71 ? -4.336 -0.667 11.892 1.00 96.25 71 GLN A O 1
ATOM 563 N N . VAL A 1 72 ? -5.645 -1.862 10.495 1.00 97.06 72 VAL A N 1
ATOM 564 C CA . VAL A 1 72 ? -6.759 -2.039 11.429 1.00 97.06 72 VAL A CA 1
ATOM 565 C C . VAL A 1 72 ? -6.530 -3.330 12.212 1.00 97.06 72 VAL A C 1
ATOM 567 O O . VAL A 1 72 ? -6.384 -4.403 11.624 1.00 97.06 72 VAL A O 1
ATOM 570 N N . LEU A 1 73 ? -6.478 -3.225 13.536 1.00 96.69 73 LEU A N 1
ATOM 571 C CA . LEU A 1 73 ? -6.322 -4.349 14.454 1.00 96.69 73 LEU A CA 1
ATOM 572 C C . LEU A 1 73 ? -7.649 -5.115 14.635 1.00 96.69 73 LEU A C 1
ATOM 574 O O . LEU A 1 73 ? -8.715 -4.598 14.297 1.00 96.69 73 LEU A O 1
ATOM 578 N N . PRO A 1 74 ? -7.630 -6.338 15.205 1.00 97.75 74 PRO A N 1
ATOM 579 C CA . PRO A 1 74 ? -8.851 -7.121 15.428 1.00 97.75 74 PRO A CA 1
ATOM 580 C C . PRO A 1 74 ? -9.904 -6.441 16.319 1.00 97.75 74 PRO A C 1
ATOM 582 O O . PRO A 1 74 ? -11.078 -6.795 16.248 1.00 97.75 74 PRO A O 1
ATOM 585 N N . ASP A 1 75 ? -9.498 -5.481 17.153 1.00 97.12 75 ASP A N 1
ATOM 586 C CA . ASP A 1 75 ? -10.387 -4.668 17.994 1.00 97.12 75 ASP A CA 1
ATOM 587 C C . ASP A 1 75 ? -10.971 -3.440 17.265 1.00 97.12 75 ASP A C 1
ATOM 589 O O . ASP A 1 75 ? -11.767 -2.697 17.841 1.00 97.12 75 ASP A O 1
ATOM 593 N N . GLY A 1 76 ? -10.602 -3.236 15.997 1.00 97.50 76 GLY A N 1
ATOM 594 C CA . GLY A 1 76 ? -11.045 -2.128 15.156 1.00 97.50 76 GLY A CA 1
ATOM 595 C C . GLY A 1 76 ? -10.221 -0.848 15.299 1.00 97.50 76 GLY A C 1
ATOM 596 O O . GLY A 1 76 ? -10.521 0.127 14.611 1.00 97.50 76 GLY A O 1
ATOM 597 N N . THR A 1 77 ? -9.200 -0.819 16.159 1.00 98.12 77 THR A N 1
ATOM 598 C CA . THR A 1 77 ? -8.301 0.336 16.282 1.00 98.12 77 THR A CA 1
ATOM 599 C C . THR A 1 77 ? -7.265 0.365 15.160 1.00 98.12 77 THR A C 1
ATOM 601 O O . THR A 1 77 ? -6.909 -0.664 14.590 1.00 98.12 77 THR A O 1
ATOM 604 N N . GLU A 1 78 ? -6.774 1.557 14.827 1.00 98.06 78 GLU A N 1
ATOM 605 C CA . GLU A 1 78 ? -5.744 1.747 13.806 1.00 98.06 78 GLU A CA 1
ATOM 606 C C . GLU A 1 78 ? -4.363 1.929 14.439 1.00 98.06 78 GLU A C 1
ATOM 608 O O . GLU A 1 78 ? -4.204 2.633 15.438 1.00 98.06 78 GLU A O 1
ATOM 613 N N . THR A 1 79 ? -3.343 1.338 13.820 1.00 97.88 79 THR A N 1
ATOM 614 C CA . THR A 1 79 ? -1.937 1.616 14.138 1.00 97.88 79 THR A CA 1
ATOM 615 C C . THR A 1 79 ? -1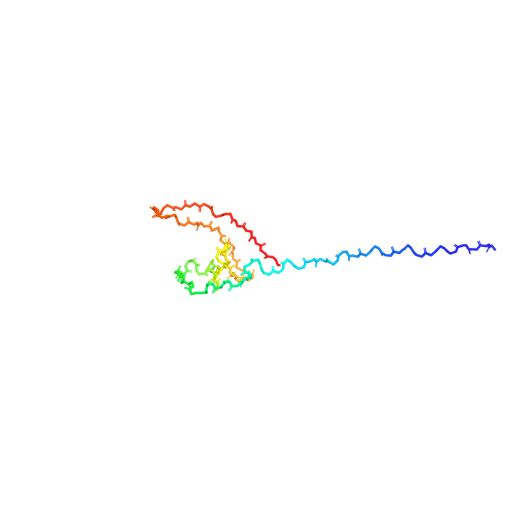.135 1.872 12.869 1.00 97.88 79 THR A C 1
ATOM 617 O O . THR A 1 79 ? -1.499 1.411 11.786 1.00 97.88 79 THR A O 1
ATOM 620 N N . LEU A 1 80 ? -0.058 2.648 12.991 1.00 97.75 80 LEU A N 1
ATOM 621 C CA . LEU A 1 80 ? 0.806 2.984 11.865 1.00 97.75 80 LEU A CA 1
ATOM 622 C C . LEU A 1 80 ? 1.486 1.713 11.344 1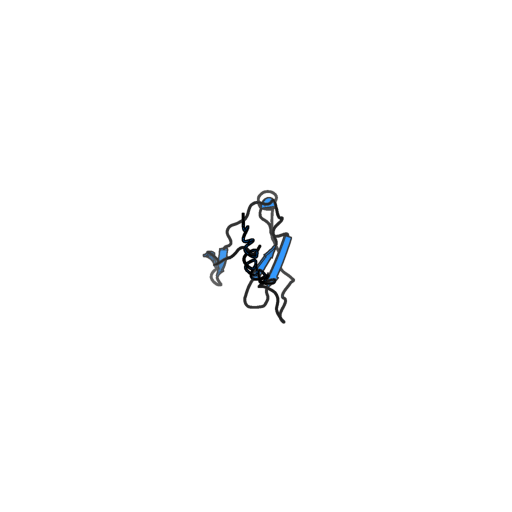.00 97.75 80 LEU A C 1
ATOM 624 O O . LEU A 1 80 ? 2.091 0.972 12.121 1.00 97.75 80 LEU A O 1
ATOM 628 N N . ALA A 1 81 ? 1.385 1.468 10.038 1.00 96.06 81 ALA A N 1
ATOM 629 C CA . ALA A 1 81 ? 2.098 0.368 9.406 1.00 96.06 81 ALA A CA 1
ATOM 630 C C . ALA A 1 81 ? 3.571 0.748 9.201 1.00 96.06 81 ALA A C 1
ATOM 632 O O . ALA A 1 81 ? 3.875 1.856 8.754 1.00 96.06 81 ALA A O 1
ATOM 633 N N . ASP A 1 82 ? 4.478 -0.184 9.496 1.00 94.81 82 ASP A N 1
ATOM 634 C CA . ASP A 1 82 ? 5.863 -0.070 9.047 1.00 94.81 82 ASP A CA 1
ATOM 635 C C . ASP A 1 82 ? 5.903 -0.346 7.541 1.00 94.81 82 ASP A C 1
ATOM 637 O O . ASP A 1 82 ? 5.483 -1.411 7.083 1.00 94.81 82 ASP A O 1
ATOM 641 N N . ALA A 1 83 ? 6.323 0.648 6.764 1.00 93.69 83 ALA A N 1
ATOM 642 C CA . ALA A 1 83 ? 6.218 0.624 5.315 1.00 93.69 83 ALA A CA 1
ATOM 643 C C . ALA A 1 83 ? 7.474 1.197 4.659 1.00 93.69 83 ALA A C 1
ATOM 645 O O . ALA A 1 83 ? 8.019 2.221 5.082 1.00 93.69 83 ALA A O 1
ATOM 646 N N . HIS A 1 84 ? 7.881 0.563 3.562 1.00 91.56 84 HIS A N 1
ATOM 647 C CA . HIS A 1 84 ? 8.944 1.035 2.687 1.00 91.56 84 HIS A CA 1
ATOM 648 C C . HIS A 1 84 ? 8.421 1.203 1.260 1.00 91.56 84 HIS A C 1
ATOM 650 O O . HIS A 1 84 ? 7.570 0.441 0.807 1.00 91.56 84 HIS A O 1
ATOM 656 N N . ASN A 1 85 ? 8.923 2.218 0.556 1.00 89.31 85 ASN A N 1
ATOM 657 C CA . ASN A 1 85 ? 8.621 2.413 -0.857 1.00 89.31 85 ASN A CA 1
ATOM 658 C C . ASN A 1 85 ? 9.730 1.772 -1.689 1.00 89.31 85 ASN A C 1
ATOM 660 O O . ASN A 1 85 ? 10.860 2.259 -1.670 1.00 89.31 85 ASN A O 1
ATOM 664 N N . GLU A 1 86 ? 9.384 0.738 -2.446 1.00 85.69 86 GLU A N 1
ATOM 665 C CA . GLU A 1 86 ? 10.285 0.138 -3.429 1.00 85.69 86 GLU A CA 1
ATOM 666 C C . GLU A 1 86 ? 10.399 1.025 -4.679 1.00 85.69 86 GLU A C 1
ATOM 668 O O . GLU A 1 86 ? 9.422 1.673 -5.077 1.00 85.69 86 GLU A O 1
ATOM 673 N N . GLN A 1 87 ? 11.600 1.083 -5.265 1.00 66.50 87 GLN A N 1
ATOM 674 C CA . GLN A 1 87 ? 11.933 1.868 -6.466 1.00 66.50 87 GLN A CA 1
ATOM 675 C C . GLN A 1 87 ? 12.094 0.982 -7.693 1.00 66.50 87 GLN A C 1
ATOM 677 O O . GLN A 1 87 ? 12.828 -0.021 -7.578 1.00 66.50 87 GLN A O 1
#

Organism: NCBI:txid251724

Foldseek 3Di:
DDDDDDDDDPDPPDPPDPQPPDPQDDPAKAWPDDDDDDPVCPLADFPGWIHRVPDIDGHHDPPGDHDFDWDQDPVRDTDGDDDDDRD

Secondary structure (DSSP, 8-state):
-----PPPPPPPP---------TT-SS--B--------TTTGGG--SEEEE-SS-EEEE--TTSPPPPPEEEPTTS-EEEPP-----